Protein AF-A0A2H3B6F9-F1 (afdb_monomer)

Mean predicted aligned error: 10.96 Å

InterPro domains:
  IPR001128 Cytochrome P450 [PF00067] (20-86)
  IPR036396 Cytochrome P450 superfamily [G3DSA:1.10.630.10] (12-106)
  IPR036396 Cytochrome P450 superfamily [SSF48264] (19-93)
  IPR050364 Cytochrome P450 monooxygenase, fungi [PTHR46300] (21-99)

Radius of gyration: 20.4 Å; Cα contacts (8 Å, |Δi|>4): 41; chains: 1; bounding box: 55×46×62 Å

Structure (mmCIF, N/CA/C/O backbone):
data_AF-A0A2H3B6F9-F1
#
_entry.id   AF-A0A2H3B6F9-F1
#
loop_
_atom_site.group_PDB
_atom_site.id
_atom_site.type_symbol
_atom_site.label_atom_id
_atom_site.label_alt_id
_atom_site.label_comp_id
_atom_site.label_asym_id
_atom_site.label_entity_id
_atom_site.label_seq_id
_atom_site.pdbx_PDB_ins_code
_atom_site.Cartn_x
_atom_site.Cartn_y
_atom_site.Cartn_z
_atom_site.occupancy
_atom_site.B_iso_or_equiv
_atom_site.auth_seq_id
_atom_site.auth_comp_id
_atom_site.auth_asym_id
_atom_site.auth_atom_id
_atom_site.pdbx_PDB_model_num
ATOM 1 N N . MET A 1 1 ? 21.957 8.106 -46.707 1.00 38.25 1 MET A N 1
ATOM 2 C CA . MET A 1 1 ? 22.319 8.004 -45.272 1.00 38.25 1 MET A CA 1
ATOM 3 C C . MET A 1 1 ? 21.259 8.690 -44.407 1.00 38.25 1 MET A C 1
ATOM 5 O O . MET A 1 1 ? 21.572 9.642 -43.710 1.00 38.25 1 MET A O 1
ATOM 9 N N . HIS A 1 2 ? 19.992 8.268 -44.476 1.00 33.78 2 HIS A N 1
ATOM 10 C CA . HIS A 1 2 ? 18.933 8.924 -43.697 1.00 33.78 2 HIS A CA 1
ATOM 11 C C . HIS A 1 2 ? 17.734 7.990 -43.485 1.00 33.78 2 HIS A C 1
ATOM 13 O O . HIS A 1 2 ? 16.645 8.227 -43.996 1.00 33.78 2 HIS A O 1
ATOM 19 N N . THR A 1 3 ? 17.939 6.851 -42.818 1.00 32.94 3 THR A N 1
ATOM 20 C CA . THR A 1 3 ? 16.824 5.940 -42.480 1.00 32.94 3 THR A CA 1
ATOM 21 C C . THR A 1 3 ? 17.164 5.059 -41.276 1.00 32.94 3 THR A C 1
ATOM 23 O O . THR A 1 3 ? 17.007 3.844 -41.309 1.00 32.94 3 THR A O 1
ATOM 26 N N . SER A 1 4 ? 17.713 5.649 -40.209 1.00 40.53 4 SER A N 1
ATOM 27 C CA . SER A 1 4 ? 18.031 4.890 -38.981 1.00 40.53 4 SER A CA 1
ATOM 28 C C . SER A 1 4 ? 17.852 5.684 -37.682 1.00 40.53 4 SER A C 1
ATOM 30 O O . SER A 1 4 ? 18.353 5.266 -36.649 1.00 40.53 4 SER A O 1
ATOM 32 N N . ILE A 1 5 ? 17.151 6.823 -37.716 1.00 41.88 5 ILE A N 1
ATOM 33 C CA . ILE A 1 5 ? 16.938 7.672 -36.525 1.00 41.88 5 ILE A CA 1
ATOM 34 C C . ILE A 1 5 ? 15.483 7.587 -36.015 1.00 41.88 5 ILE A C 1
ATOM 36 O O . ILE A 1 5 ? 15.230 7.800 -34.836 1.00 41.88 5 ILE A O 1
ATOM 40 N N . LEU A 1 6 ? 14.524 7.164 -36.850 1.00 36.81 6 LEU A N 1
ATOM 41 C CA . LEU A 1 6 ? 13.093 7.163 -36.499 1.00 36.81 6 LEU A CA 1
ATOM 42 C C . LEU A 1 6 ? 12.630 5.998 -35.604 1.00 36.81 6 LEU A C 1
ATOM 44 O O . LEU A 1 6 ? 11.474 5.979 -35.199 1.00 36.81 6 LEU A O 1
ATOM 48 N N . THR A 1 7 ? 13.493 5.037 -35.265 1.00 39.72 7 THR A N 1
ATOM 49 C CA . THR A 1 7 ? 13.140 3.954 -34.325 1.00 39.72 7 THR A CA 1
ATOM 50 C C . THR A 1 7 ? 13.543 4.251 -32.884 1.00 39.72 7 THR A C 1
ATOM 52 O O . THR A 1 7 ? 13.033 3.603 -31.978 1.00 39.72 7 THR A O 1
ATOM 55 N N . VAL A 1 8 ? 14.429 5.224 -32.651 1.00 43.78 8 VAL A N 1
ATOM 56 C CA . VAL A 1 8 ? 14.900 5.551 -31.295 1.00 43.78 8 VAL A CA 1
ATOM 57 C C . VAL A 1 8 ? 13.974 6.568 -30.623 1.00 43.78 8 VAL A C 1
ATOM 59 O O 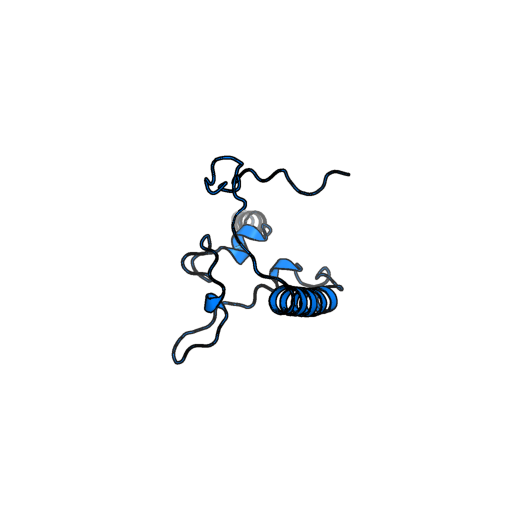. VAL A 1 8 ? 13.686 6.429 -29.442 1.00 43.78 8 VAL A O 1
ATOM 62 N N . GLU A 1 9 ? 13.413 7.515 -31.381 1.00 40.72 9 GLU A N 1
ATOM 63 C CA . GLU A 1 9 ? 12.433 8.494 -30.873 1.00 40.72 9 GLU A CA 1
ATOM 64 C C . GLU A 1 9 ? 11.088 7.828 -30.522 1.00 40.72 9 GLU A C 1
ATOM 66 O O . GLU A 1 9 ? 10.471 8.147 -29.510 1.00 40.72 9 GLU A O 1
ATOM 71 N N . HIS A 1 10 ? 10.676 6.811 -31.289 1.00 36.78 10 HIS A N 1
ATOM 72 C CA . HIS A 1 10 ? 9.399 6.117 -31.082 1.00 36.78 10 HIS A CA 1
ATOM 73 C C . HIS A 1 10 ? 9.398 5.140 -29.887 1.00 36.78 10 HIS A C 1
ATOM 75 O O . HIS A 1 10 ? 8.348 4.612 -29.522 1.00 36.78 10 HIS A O 1
ATOM 81 N N . LEU A 1 11 ? 10.566 4.896 -29.279 1.00 39.25 11 LEU A N 1
ATOM 82 C CA . LEU A 1 11 ? 10.730 4.081 -28.070 1.00 39.25 11 LEU A CA 1
ATOM 83 C C . LEU A 1 11 ? 10.818 4.923 -26.788 1.00 39.25 11 LEU A C 1
ATOM 85 O O . LEU A 1 11 ? 10.718 4.369 -25.698 1.00 39.25 11 LEU A O 1
ATOM 89 N N . VAL A 1 12 ? 10.986 6.246 -26.894 1.00 42.09 12 VAL A N 1
ATOM 90 C CA . VAL A 1 12 ? 11.077 7.140 -25.725 1.00 42.09 12 VAL A CA 1
ATOM 91 C C . VAL A 1 12 ? 9.694 7.617 -25.262 1.00 42.09 12 VAL A C 1
ATOM 93 O O . VAL A 1 12 ? 9.515 7.896 -24.079 1.00 42.09 12 VAL A O 1
ATOM 96 N N . GLU A 1 13 ? 8.685 7.624 -26.139 1.00 38.81 13 GLU A N 1
ATOM 97 C CA . GLU A 1 13 ? 7.315 8.027 -25.776 1.00 38.81 13 GLU A CA 1
ATOM 98 C C . GLU A 1 13 ? 6.465 6.922 -25.115 1.00 38.81 13 GLU A C 1
ATOM 100 O O . GLU A 1 13 ? 5.363 7.207 -24.652 1.00 38.81 13 GLU A O 1
ATOM 105 N N . ILE A 1 14 ? 6.955 5.677 -25.013 1.00 44.66 14 ILE A N 1
ATOM 106 C CA . ILE A 1 14 ? 6.137 4.535 -24.549 1.00 44.66 14 ILE A CA 1
ATOM 107 C C . ILE A 1 14 ? 6.385 4.131 -23.072 1.00 44.66 14 ILE A C 1
ATOM 109 O O . ILE A 1 14 ? 5.539 3.456 -22.494 1.00 44.66 14 ILE A O 1
ATOM 113 N N . ASP A 1 15 ? 7.443 4.585 -22.382 1.00 42.91 15 ASP A N 1
ATOM 114 C CA . ASP A 1 15 ? 7.883 3.930 -21.123 1.00 42.91 15 ASP A CA 1
ATOM 115 C C . ASP A 1 15 ? 8.031 4.833 -19.873 1.00 42.91 15 ASP A C 1
ATOM 117 O O . ASP A 1 15 ? 9.080 4.862 -19.237 1.00 42.91 15 ASP A O 1
ATOM 121 N N . THR A 1 16 ? 7.017 5.611 -19.463 1.00 53.22 16 THR A N 1
ATOM 122 C CA . THR A 1 16 ? 7.102 6.328 -18.154 1.00 53.22 16 THR A CA 1
ATOM 123 C C . THR A 1 16 ? 5.809 6.467 -17.347 1.00 53.22 16 THR A C 1
ATOM 125 O O . THR A 1 16 ? 5.812 7.100 -16.287 1.00 53.22 16 THR A O 1
ATOM 128 N N . SER A 1 17 ? 4.694 5.854 -17.749 1.00 70.25 17 SER A N 1
ATOM 129 C CA . SER A 1 17 ? 3.509 5.828 -16.882 1.00 70.25 17 SER A CA 1
ATOM 130 C C . SER A 1 17 ? 3.563 4.613 -15.956 1.00 70.25 17 SER A C 1
ATOM 132 O O . SER A 1 17 ? 3.372 3.483 -16.397 1.00 70.25 17 SER A O 1
ATOM 134 N N . ARG A 1 18 ? 3.772 4.829 -14.646 1.00 71.00 18 ARG A N 1
ATOM 135 C CA . ARG A 1 18 ? 3.782 3.743 -13.635 1.00 71.00 18 ARG A CA 1
ATOM 136 C C . ARG A 1 18 ? 2.526 2.874 -13.704 1.00 71.00 18 ARG A C 1
ATOM 138 O O . ARG A 1 18 ? 2.600 1.676 -13.468 1.00 71.00 18 ARG A O 1
ATOM 145 N N . ARG A 1 19 ? 1.380 3.482 -14.034 1.00 79.31 19 ARG A N 1
ATOM 146 C CA . ARG A 1 19 ? 0.103 2.778 -14.172 1.00 79.31 19 ARG A CA 1
ATOM 147 C C . ARG A 1 19 ? 0.138 1.763 -15.310 1.00 79.31 19 ARG A C 1
ATOM 149 O O . ARG A 1 19 ? -0.404 0.689 -15.129 1.00 79.31 19 ARG A O 1
ATOM 156 N N . VAL A 1 20 ? 0.779 2.093 -16.431 1.00 85.94 20 VAL A N 1
ATOM 157 C CA . VAL A 1 20 ? 0.891 1.186 -17.584 1.00 85.94 20 VAL A CA 1
ATOM 158 C C . VAL A 1 20 ? 1.710 -0.044 -17.208 1.00 85.94 20 VAL A C 1
ATOM 160 O O . VAL A 1 20 ? 1.267 -1.149 -17.462 1.00 85.94 20 VAL A O 1
ATOM 163 N N . ILE A 1 21 ? 2.839 0.139 -16.518 1.00 87.25 21 ILE A N 1
ATOM 164 C CA . ILE A 1 21 ? 3.710 -0.972 -16.101 1.00 87.25 21 ILE A CA 1
ATOM 165 C C . ILE A 1 21 ? 3.018 -1.852 -15.052 1.00 87.25 21 ILE A C 1
ATOM 167 O O . ILE A 1 21 ? 2.981 -3.067 -15.173 1.00 87.25 21 ILE A O 1
ATOM 171 N N . LEU A 1 22 ? 2.435 -1.238 -14.019 1.00 88.50 22 LEU A N 1
ATOM 172 C CA . LEU A 1 22 ? 1.817 -1.966 -12.905 1.00 88.50 22 LEU A CA 1
ATOM 173 C C . LEU A 1 22 ? 0.425 -2.531 -13.230 1.00 88.50 22 LEU A C 1
ATOM 175 O O . LEU A 1 22 ? -0.169 -3.176 -12.373 1.00 88.50 22 LEU A O 1
ATOM 179 N N . HIS A 1 23 ? -0.112 -2.249 -14.422 1.00 89.88 23 HIS A N 1
ATOM 180 C CA . HIS A 1 23 ? -1.391 -2.786 -14.889 1.00 89.88 23 HIS A CA 1
ATOM 181 C C . HIS A 1 23 ? -1.302 -3.403 -16.294 1.00 89.88 23 HIS A C 1
ATOM 183 O O . HIS A 1 23 ? -2.339 -3.564 -16.942 1.00 89.88 23 HIS A O 1
ATOM 189 N N . ASP A 1 24 ? -0.103 -3.743 -16.783 1.00 90.50 24 ASP A N 1
ATOM 190 C CA . ASP A 1 24 ? 0.021 -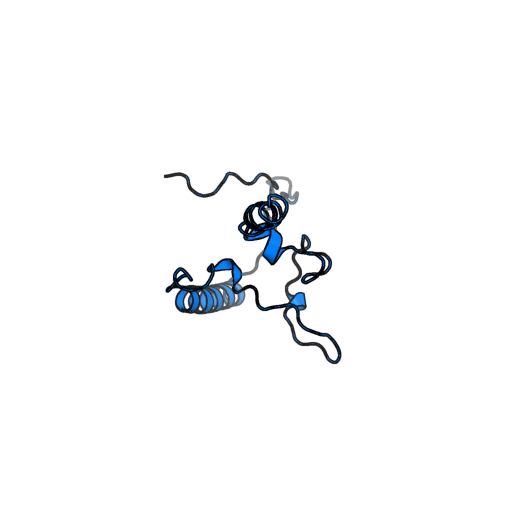4.483 -18.043 1.00 90.50 24 ASP A CA 1
ATOM 191 C C . ASP A 1 24 ? -0.588 -5.878 -17.848 1.00 90.50 24 ASP A C 1
ATOM 193 O O . ASP A 1 24 ? -0.179 -6.629 -16.963 1.00 90.50 24 ASP A O 1
ATOM 197 N N . GLU A 1 25 ? -1.584 -6.220 -18.663 1.00 89.75 25 GLU A N 1
ATOM 198 C CA . GLU A 1 25 ? -2.285 -7.506 -18.602 1.00 89.75 25 GLU A CA 1
ATOM 199 C C . GLU A 1 25 ? -1.368 -8.693 -18.917 1.00 89.75 25 GLU A C 1
ATOM 201 O O . GLU A 1 25 ? -1.675 -9.821 -18.532 1.00 89.75 25 GLU A O 1
ATOM 206 N N . LYS A 1 26 ? -0.232 -8.450 -19.586 1.00 89.12 26 LYS A N 1
ATOM 207 C CA . LYS A 1 26 ? 0.784 -9.481 -19.846 1.00 89.12 26 LYS A CA 1
ATOM 208 C C . LYS A 1 26 ? 1.434 -9.987 -18.563 1.00 89.12 26 LYS A C 1
ATOM 210 O O . LYS A 1 26 ? 1.686 -11.182 -18.450 1.00 89.12 26 LYS A O 1
ATOM 215 N N . ASP A 1 27 ? 1.685 -9.078 -17.626 1.00 88.06 27 ASP A N 1
ATOM 216 C CA . ASP A 1 27 ? 2.344 -9.381 -16.356 1.00 88.06 27 ASP A CA 1
ATOM 217 C C . ASP A 1 27 ? 1.311 -9.615 -15.246 1.00 88.06 27 ASP A C 1
ATOM 219 O O . ASP A 1 27 ? 1.499 -10.453 -14.365 1.00 88.06 27 ASP A O 1
ATOM 223 N N . TYR A 1 28 ? 0.183 -8.901 -15.295 1.00 88.75 28 TYR A N 1
ATOM 224 C CA . TYR A 1 28 ? -0.858 -8.919 -14.277 1.00 88.75 28 TYR A CA 1
ATOM 225 C C . TYR A 1 28 ? -2.230 -9.226 -14.904 1.00 88.75 28 TYR A C 1
ATOM 227 O O . TYR A 1 28 ? -2.994 -8.322 -15.226 1.00 88.75 28 TYR A O 1
ATOM 235 N N . LEU A 1 29 ? -2.600 -10.508 -15.006 1.00 86.88 29 LEU A N 1
ATOM 236 C CA . LEU A 1 29 ? -3.920 -10.938 -15.511 1.00 86.88 29 LEU A CA 1
ATOM 237 C C . LEU A 1 29 ? -5.082 -10.286 -14.736 1.00 86.88 29 LEU A C 1
ATOM 239 O O . LEU A 1 29 ? -5.062 -10.327 -13.514 1.00 86.88 29 LEU A O 1
ATOM 243 N N . ASP A 1 30 ? -6.096 -9.710 -15.378 1.00 88.75 30 ASP A N 1
ATOM 244 C CA . ASP A 1 30 ? -7.153 -8.935 -14.694 1.00 88.75 30 ASP A CA 1
ATOM 245 C C . ASP A 1 30 ? -6.590 -7.765 -13.859 1.00 88.75 30 ASP A C 1
ATOM 247 O O . ASP A 1 30 ? -6.955 -7.573 -12.697 1.00 88.75 30 ASP A O 1
ATOM 251 N N . SER A 1 31 ? -5.647 -6.998 -14.415 1.00 87.38 31 SER A N 1
ATOM 252 C CA . SER A 1 31 ? -4.868 -5.979 -13.689 1.00 87.38 31 SER A CA 1
ATOM 253 C C . SER A 1 31 ? -5.696 -4.896 -12.990 1.00 87.38 31 SER A C 1
ATOM 255 O O . SER A 1 31 ? -5.246 -4.321 -12.001 1.00 87.38 31 SER A O 1
ATOM 257 N N . LEU A 1 32 ? -6.904 -4.612 -13.483 1.00 88.69 32 LEU A N 1
ATOM 258 C CA . LEU A 1 32 ? -7.820 -3.628 -12.897 1.00 88.69 32 LEU A CA 1
ATOM 259 C C . LEU A 1 32 ? -8.604 -4.173 -11.695 1.00 88.69 32 LEU A C 1
ATOM 261 O O . LEU A 1 32 ? -9.213 -3.394 -10.961 1.00 88.69 32 LEU A O 1
ATOM 265 N N . VAL A 1 33 ? -8.599 -5.491 -11.482 1.00 90.81 33 VAL A N 1
ATOM 266 C CA . VAL A 1 33 ? -9.264 -6.133 -10.348 1.00 90.81 33 VAL A CA 1
ATOM 267 C C . VAL A 1 33 ? -8.307 -6.174 -9.163 1.00 90.81 33 VAL A C 1
ATOM 269 O O . VAL A 1 33 ? -7.217 -6.751 -9.228 1.00 90.81 33 VAL A O 1
ATOM 272 N N . PHE A 1 34 ? -8.742 -5.595 -8.043 1.00 89.31 34 PHE A N 1
ATOM 273 C CA . PHE A 1 34 ? -8.026 -5.710 -6.780 1.00 89.31 34 PHE A CA 1
ATOM 274 C C . PHE A 1 34 ? -8.123 -7.148 -6.251 1.00 89.31 34 PHE A C 1
ATOM 276 O O . PHE A 1 34 ? -9.153 -7.555 -5.718 1.00 89.31 34 PHE A O 1
ATOM 283 N N . ASN A 1 35 ? -7.041 -7.911 -6.409 1.00 89.81 35 ASN A N 1
ATOM 284 C CA . ASN A 1 35 ? -6.915 -9.278 -5.915 1.00 89.81 35 ASN A CA 1
ATOM 285 C C . ASN A 1 35 ? -5.604 -9.421 -5.111 1.00 89.81 35 ASN A C 1
ATOM 287 O O . ASN A 1 35 ? -4.535 -9.442 -5.732 1.00 89.81 35 ASN A O 1
ATOM 291 N N . PRO A 1 36 ? -5.656 -9.506 -3.766 1.00 88.75 36 PRO A N 1
ATOM 292 C CA . PRO A 1 36 ? -4.458 -9.642 -2.935 1.00 88.75 36 PRO A CA 1
ATOM 293 C C . PRO A 1 36 ? -3.743 -10.988 -3.132 1.00 88.75 36 PRO A C 1
ATOM 295 O O . PRO A 1 36 ? -2.516 -11.039 -3.047 1.00 88.75 36 PRO A O 1
ATOM 298 N N . ASP A 1 37 ? -4.475 -12.048 -3.484 1.00 89.31 37 ASP A N 1
ATOM 299 C CA . ASP A 1 37 ? -3.938 -13.410 -3.631 1.00 89.31 37 ASP A CA 1
ATOM 300 C C . ASP A 1 37 ? -3.009 -13.540 -4.846 1.00 89.31 37 ASP A C 1
ATOM 302 O O . ASP A 1 37 ? -2.229 -14.479 -4.964 1.00 89.31 37 ASP A O 1
ATOM 306 N N . ARG A 1 38 ? -3.035 -12.557 -5.750 1.00 88.69 38 ARG A N 1
ATOM 307 C CA . ARG A 1 38 ? -2.175 -12.485 -6.937 1.00 88.69 38 ARG A CA 1
ATOM 308 C C . ARG A 1 38 ? -0.678 -12.591 -6.616 1.00 88.69 38 ARG A C 1
ATOM 310 O O . ARG A 1 38 ? 0.079 -13.063 -7.460 1.00 88.69 38 ARG A O 1
ATOM 317 N N . LEU A 1 39 ? -0.260 -12.108 -5.448 1.00 88.69 39 LEU A N 1
ATOM 318 C CA . LEU A 1 39 ? 1.137 -12.114 -4.999 1.00 88.69 39 LEU A CA 1
ATOM 319 C C . LEU A 1 39 ? 1.432 -13.245 -4.000 1.00 88.69 39 LEU A C 1
ATOM 321 O O . LEU A 1 39 ? 2.536 -13.317 -3.463 1.00 88.69 39 LEU A O 1
ATOM 325 N N . MET A 1 40 ? 0.461 -14.121 -3.727 1.00 88.81 40 MET A N 1
ATOM 326 C CA . MET A 1 40 ? 0.653 -15.260 -2.835 1.00 88.81 40 MET A CA 1
ATOM 327 C C . MET A 1 40 ? 1.205 -16.456 -3.622 1.00 88.81 40 MET A C 1
ATOM 329 O O . MET A 1 40 ? 0.671 -16.781 -4.682 1.00 88.81 40 MET A O 1
ATOM 333 N N . PRO A 1 41 ? 2.274 -17.116 -3.140 1.00 86.75 41 PRO A N 1
ATOM 334 C CA . PRO A 1 41 ? 2.819 -18.291 -3.807 1.00 86.75 41 PRO A CA 1
ATOM 335 C C . PRO A 1 41 ? 1.802 -19.438 -3.776 1.00 86.75 41 PRO A C 1
ATOM 337 O O . PRO A 1 41 ? 1.340 -19.836 -2.708 1.00 86.75 41 PRO A O 1
ATOM 340 N N . GLU A 1 42 ? 1.499 -19.989 -4.950 1.00 85.38 42 GLU A N 1
ATOM 341 C CA . GLU A 1 42 ? 0.676 -21.187 -5.130 1.00 85.38 42 GLU A CA 1
ATOM 342 C C . GLU A 1 42 ? 1.467 -22.228 -5.929 1.00 85.38 42 GLU A C 1
ATOM 344 O O . GLU A 1 42 ? 2.219 -21.885 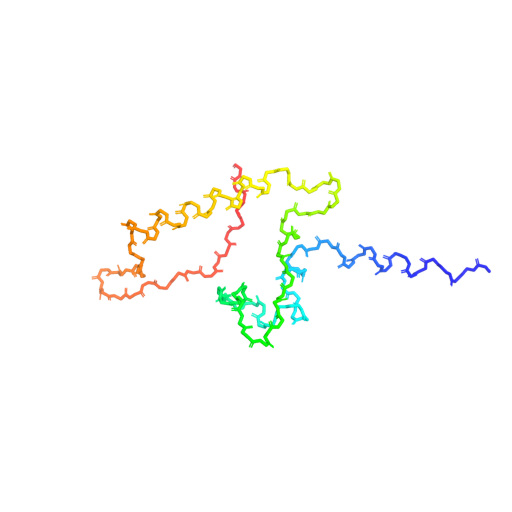-6.847 1.00 85.38 42 GLU A O 1
ATOM 349 N N . ASP A 1 43 ? 1.303 -23.508 -5.591 1.00 78.25 43 ASP A N 1
ATOM 350 C CA . ASP A 1 43 ? 2.028 -24.591 -6.256 1.00 78.25 43 ASP A CA 1
ATOM 351 C C . ASP A 1 43 ? 1.726 -24.614 -7.763 1.00 78.25 43 ASP A C 1
ATOM 353 O O . ASP A 1 43 ? 0.587 -24.783 -8.196 1.00 78.25 43 ASP A O 1
ATOM 357 N N . GLY A 1 44 ? 2.774 -24.462 -8.577 1.00 77.38 44 GLY A N 1
ATOM 358 C CA . GLY A 1 44 ? 2.678 -24.506 -10.039 1.00 77.38 44 GLY A CA 1
ATOM 359 C C . GLY A 1 44 ? 2.250 -23.197 -10.708 1.00 77.38 44 GLY A C 1
ATOM 360 O O . GLY A 1 44 ? 2.102 -23.179 -11.930 1.00 77.38 44 GLY A O 1
ATOM 361 N N . ARG A 1 45 ? 2.090 -22.105 -9.950 1.00 83.62 45 ARG A N 1
ATOM 362 C CA . ARG A 1 45 ? 1.795 -20.774 -10.490 1.00 83.62 45 ARG A CA 1
ATOM 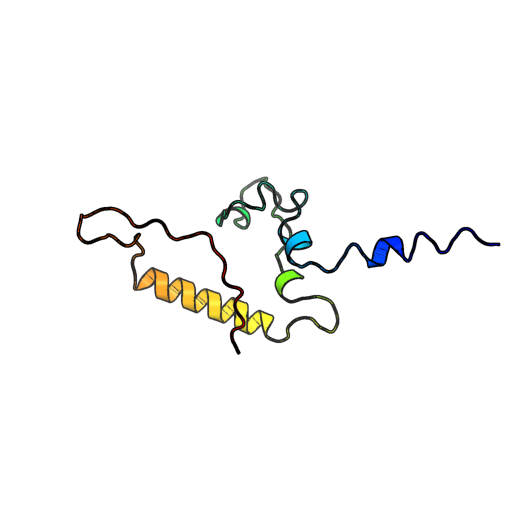363 C C . ARG A 1 45 ? 3.043 -19.898 -10.499 1.00 83.62 45 ARG A C 1
ATOM 365 O O . ARG A 1 45 ? 3.712 -19.737 -9.481 1.00 83.62 45 ARG A O 1
ATOM 372 N N . GLU A 1 46 ? 3.332 -19.290 -11.645 1.00 84.56 46 GLU A N 1
ATOM 373 C CA . GLU A 1 46 ? 4.353 -18.247 -11.728 1.00 84.56 46 GLU A CA 1
ATOM 374 C C . GLU A 1 46 ? 3.809 -16.950 -11.119 1.00 84.56 46 GLU A C 1
ATOM 376 O O . GLU A 1 46 ? 2.712 -16.495 -11.457 1.00 84.56 46 GLU A O 1
ATOM 381 N N . LEU A 1 47 ? 4.560 -16.386 -10.173 1.00 87.56 47 LEU A N 1
ATOM 382 C CA . LEU A 1 47 ? 4.212 -15.112 -9.560 1.00 87.56 47 LEU A CA 1
ATOM 383 C C . LEU A 1 47 ? 4.516 -13.974 -10.534 1.00 87.56 47 LEU A C 1
ATOM 385 O O . LEU A 1 47 ? 5.557 -14.002 -11.197 1.00 87.56 47 LEU A O 1
ATOM 389 N N . PRO A 1 48 ? 3.650 -12.951 -10.602 1.00 89.12 48 PRO A N 1
ATOM 390 C CA . PRO A 1 48 ? 3.947 -11.787 -11.410 1.00 89.12 48 PRO A CA 1
ATOM 391 C C . PRO A 1 48 ? 5.153 -11.030 -10.828 1.00 89.12 48 PRO A C 1
ATOM 393 O O . PRO A 1 48 ? 5.499 -11.206 -9.654 1.00 89.12 48 PRO A O 1
ATOM 396 N N . PRO A 1 49 ? 5.784 -10.144 -11.615 1.00 88.62 49 PRO A N 1
ATOM 397 C CA . PRO A 1 49 ? 6.891 -9.334 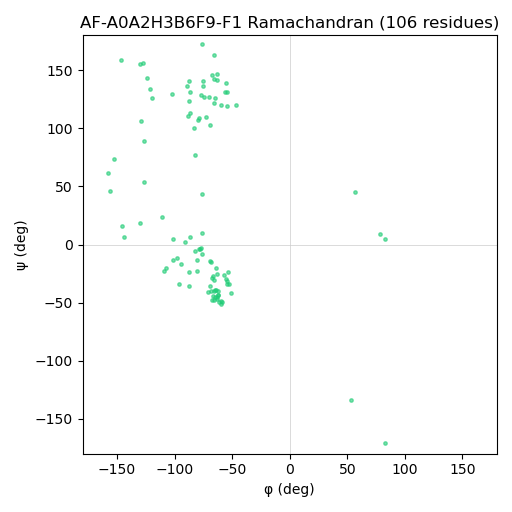-11.135 1.00 88.62 49 PRO A CA 1
ATOM 398 C C . PRO A 1 49 ? 6.516 -8.527 -9.886 1.00 88.62 49 PRO A C 1
ATOM 400 O O . PRO A 1 49 ? 5.445 -7.917 -9.807 1.00 88.62 49 PRO A O 1
ATOM 403 N N . GLU A 1 50 ? 7.442 -8.459 -8.929 1.00 88.12 50 GLU A N 1
ATOM 404 C CA . GLU A 1 50 ? 7.307 -7.587 -7.764 1.00 88.12 50 GLU A CA 1
ATOM 405 C C . GLU A 1 50 ? 7.103 -6.125 -8.211 1.00 88.12 50 GLU A C 1
ATOM 407 O O . GLU A 1 50 ? 7.906 -5.618 -9.009 1.00 88.12 50 GLU A O 1
ATOM 412 N N . PRO A 1 51 ? 6.100 -5.395 -7.682 1.00 88.88 51 PRO A N 1
ATOM 413 C CA . PRO A 1 51 ? 5.682 -4.073 -8.167 1.00 88.88 51 PRO A CA 1
ATOM 414 C C . PRO A 1 51 ? 6.633 -2.928 -7.752 1.00 88.88 51 PRO A C 1
ATOM 416 O O . PRO A 1 51 ? 6.220 -1.824 -7.379 1.00 88.88 51 PRO A O 1
ATOM 419 N N . THR A 1 52 ? 7.945 -3.153 -7.849 1.00 88.19 52 THR A N 1
ATOM 420 C CA . THR A 1 52 ? 9.011 -2.216 -7.455 1.00 88.19 52 THR A CA 1
ATOM 421 C C . THR A 1 52 ? 8.993 -0.933 -8.292 1.00 88.19 52 THR A C 1
ATOM 423 O O . THR A 1 52 ? 9.395 0.125 -7.803 1.00 88.19 52 THR A O 1
ATOM 426 N N . ALA A 1 53 ? 8.451 -0.991 -9.514 1.00 88.88 53 ALA A N 1
ATOM 427 C CA . ALA A 1 53 ? 8.245 0.160 -10.398 1.00 88.88 53 ALA A CA 1
ATOM 428 C C . ALA A 1 53 ? 7.447 1.306 -9.739 1.00 88.88 53 ALA A C 1
ATOM 430 O O . ALA A 1 53 ? 7.617 2.472 -10.109 1.00 88.88 53 ALA A O 1
ATOM 431 N N . THR A 1 54 ? 6.644 1.010 -8.708 1.00 89.56 54 THR A N 1
ATOM 432 C CA . THR A 1 54 ? 5.944 2.009 -7.879 1.00 89.56 54 THR A CA 1
ATOM 433 C C . THR A 1 54 ? 6.901 3.051 -7.293 1.00 89.56 54 THR A C 1
ATOM 435 O O . THR A 1 54 ? 6.560 4.229 -7.180 1.00 89.56 54 THR A O 1
ATOM 438 N N . PHE A 1 55 ? 8.130 2.638 -6.974 1.00 90.69 55 PHE A N 1
ATOM 439 C CA . PHE A 1 55 ? 9.164 3.483 -6.383 1.00 90.69 55 PHE A CA 1
ATOM 440 C C . PHE A 1 55 ? 10.073 4.163 -7.417 1.00 90.69 55 PHE A C 1
ATOM 442 O O . PHE A 1 55 ? 10.990 4.887 -7.028 1.00 90.69 55 PHE A O 1
ATOM 449 N N . GLY A 1 56 ? 9.830 3.972 -8.715 1.00 88.56 56 GLY A N 1
ATOM 450 C CA . GLY A 1 56 ? 10.685 4.472 -9.790 1.00 88.56 56 GLY A CA 1
ATOM 451 C C . GLY A 1 56 ? 11.883 3.566 -10.080 1.00 88.56 56 GLY A C 1
ATOM 452 O O . GLY A 1 56 ? 11.989 2.452 -9.573 1.00 88.56 56 GLY A O 1
ATOM 453 N N . PHE A 1 57 ? 12.799 4.051 -10.919 1.00 87.81 57 PHE A N 1
ATOM 454 C CA . PHE A 1 57 ? 13.842 3.222 -11.521 1.00 87.81 57 PHE A CA 1
ATOM 455 C C . PHE A 1 57 ? 15.245 3.814 -11.367 1.00 87.81 57 PHE A C 1
ATOM 457 O O . PHE A 1 57 ? 15.448 5.030 -11.293 1.00 87.81 57 PHE A O 1
ATOM 464 N N . ARG A 1 58 ? 16.243 2.921 -11.413 1.00 87.75 58 ARG A N 1
ATOM 465 C CA . ARG A 1 58 ? 17.676 3.251 -11.474 1.00 87.75 58 ARG A CA 1
ATOM 466 C C . ARG A 1 58 ? 18.102 4.216 -10.352 1.00 87.75 58 ARG A C 1
ATOM 468 O O . ARG A 1 58 ? 17.780 4.004 -9.190 1.00 87.75 58 ARG A O 1
ATOM 475 N N . ARG A 1 59 ? 18.869 5.258 -10.699 1.00 89.00 59 ARG A N 1
ATOM 476 C CA . ARG A 1 59 ? 19.498 6.208 -9.766 1.00 89.00 59 ARG A CA 1
ATOM 477 C C . ARG A 1 59 ? 18.497 7.118 -9.043 1.00 89.00 59 ARG A C 1
ATOM 479 O O . ARG A 1 59 ? 18.870 7.715 -8.044 1.00 89.00 59 ARG A O 1
ATOM 486 N N . HIS A 1 60 ? 17.253 7.202 -9.520 1.00 87.56 60 HIS A N 1
ATOM 487 C CA . HIS A 1 60 ? 16.180 8.001 -8.915 1.00 87.56 60 HIS A CA 1
ATOM 488 C C . HIS A 1 60 ? 15.082 7.133 -8.290 1.00 87.56 60 HIS A C 1
ATOM 490 O O . HIS A 1 60 ? 13.942 7.571 -8.152 1.00 87.56 60 HIS A O 1
ATOM 496 N N . ILE A 1 61 ? 15.405 5.892 -7.918 1.00 91.50 61 ILE A N 1
ATOM 497 C CA . ILE A 1 61 ? 14.492 5.071 -7.127 1.00 91.50 61 ILE A CA 1
ATOM 498 C C . ILE A 1 61 ? 14.260 5.714 -5.753 1.00 91.50 61 ILE A C 1
ATOM 500 O O . ILE A 1 61 ? 15.189 6.237 -5.132 1.00 91.50 61 ILE A O 1
ATOM 504 N N . CYS A 1 62 ? 13.026 5.652 -5.253 1.00 93.06 62 CYS A N 1
ATOM 505 C CA . CYS A 1 62 ? 12.672 6.155 -3.933 1.00 93.06 62 CYS A CA 1
ATOM 506 C C . CYS A 1 62 ? 13.582 5.529 -2.865 1.00 93.06 62 CYS A C 1
ATOM 508 O O . CYS A 1 62 ? 13.604 4.306 -2.666 1.00 93.06 62 CYS A O 1
ATOM 510 N N . LEU A 1 63 ? 14.329 6.384 -2.162 1.00 94.44 63 LEU A N 1
ATOM 511 C CA . LEU A 1 63 ? 15.187 5.971 -1.051 1.00 94.44 63 LEU A CA 1
ATOM 512 C C . LEU A 1 63 ? 14.357 5.432 0.123 1.00 94.44 63 LEU A C 1
ATOM 514 O O . LEU A 1 63 ? 14.791 4.526 0.827 1.00 94.44 63 LEU A O 1
ATOM 518 N N . GLY A 1 64 ? 13.137 5.951 0.288 1.00 94.94 64 GLY A N 1
ATOM 519 C CA . GLY A 1 64 ? 12.203 5.566 1.342 1.00 94.94 64 GLY A CA 1
ATOM 520 C C . GLY A 1 64 ? 11.486 4.235 1.120 1.00 94.94 64 GLY A C 1
ATOM 521 O O . GLY A 1 64 ? 10.752 3.825 2.008 1.00 94.94 64 GLY A O 1
ATOM 522 N N . ARG A 1 65 ? 11.691 3.531 -0.005 1.00 94.06 65 ARG A N 1
ATOM 523 C CA . ARG A 1 65 ? 10.918 2.321 -0.354 1.00 94.06 65 ARG A CA 1
ATOM 524 C C . ARG A 1 65 ? 10.862 1.268 0.757 1.00 94.06 65 ARG A C 1
ATOM 526 O O . ARG A 1 65 ? 9.800 0.729 1.034 1.00 94.06 65 ARG A O 1
ATOM 533 N N . TYR A 1 66 ? 11.980 1.028 1.444 1.00 94.81 66 TYR A N 1
ATOM 534 C CA . TYR A 1 66 ? 12.039 0.041 2.524 1.00 94.81 66 TYR A CA 1
ATOM 535 C C . TYR A 1 66 ? 11.274 0.505 3.762 1.00 94.81 66 TYR A C 1
ATOM 537 O O . TYR A 1 66 ? 10.555 -0.276 4.377 1.00 94.81 66 TYR A O 1
ATOM 545 N N . LEU A 1 67 ? 11.391 1.791 4.103 1.00 96.50 67 LEU A N 1
ATOM 546 C CA . LEU A 1 67 ? 10.620 2.379 5.191 1.00 96.50 67 LEU A CA 1
ATOM 547 C C . LEU A 1 67 ? 9.124 2.320 4.874 1.00 96.50 67 LEU A C 1
ATOM 549 O O . LEU A 1 67 ? 8.341 1.914 5.727 1.00 96.50 67 LEU A O 1
ATOM 553 N N . THR A 1 68 ? 8.730 2.680 3.651 1.00 95.06 68 THR A N 1
ATOM 554 C CA . THR A 1 68 ? 7.334 2.665 3.206 1.00 95.06 68 THR A CA 1
ATOM 555 C C . THR A 1 68 ? 6.733 1.267 3.294 1.00 95.06 68 THR A C 1
ATOM 557 O O . THR A 1 68 ? 5.696 1.114 3.927 1.00 95.06 68 THR A O 1
ATOM 560 N N . VAL A 1 69 ? 7.387 0.243 2.738 1.00 93.81 69 VAL A N 1
ATOM 561 C CA . VAL A 1 69 ? 6.856 -1.132 2.765 1.00 93.81 69 VAL A CA 1
ATOM 562 C C . VAL A 1 69 ? 6.737 -1.654 4.200 1.00 93.81 69 VAL A C 1
ATOM 564 O O . VAL A 1 69 ? 5.680 -2.148 4.585 1.00 93.81 69 VAL A O 1
ATOM 567 N N . ASN A 1 70 ? 7.772 -1.476 5.027 1.00 96.44 70 ASN A N 1
ATOM 568 C CA . ASN A 1 70 ? 7.757 -1.968 6.408 1.00 96.44 70 ASN A CA 1
ATOM 569 C C . ASN A 1 70 ? 6.720 -1.242 7.276 1.00 96.44 70 ASN A C 1
ATOM 571 O O . ASN A 1 70 ? 5.986 -1.875 8.033 1.00 96.44 70 AS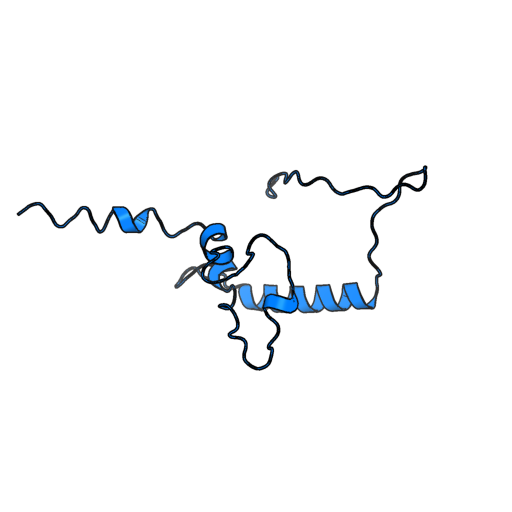N A O 1
ATOM 575 N N . SER A 1 71 ? 6.645 0.087 7.167 1.00 97.38 71 SER A N 1
ATOM 576 C CA . SER A 1 71 ? 5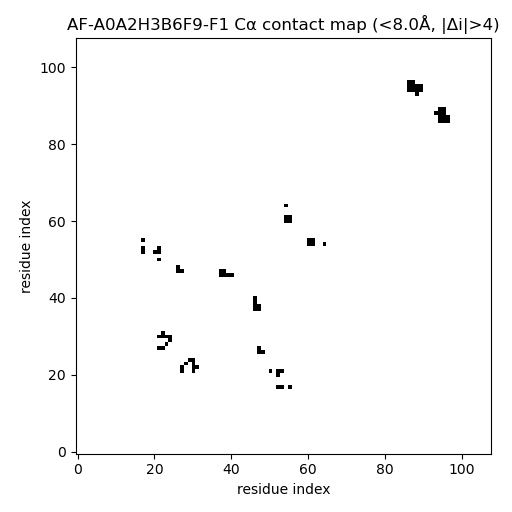.669 0.879 7.924 1.00 97.38 71 SER A CA 1
ATOM 577 C C . SER A 1 71 ? 4.232 0.576 7.498 1.00 97.38 71 SER A C 1
ATOM 579 O O . SER A 1 71 ? 3.374 0.425 8.366 1.00 97.38 71 SER A O 1
ATOM 581 N N . ALA A 1 72 ? 3.977 0.408 6.196 1.00 95.44 72 ALA A N 1
ATOM 582 C CA . ALA A 1 72 ? 2.670 0.012 5.684 1.00 95.44 72 ALA A CA 1
ATOM 583 C C . ALA A 1 72 ? 2.263 -1.373 6.198 1.00 95.44 72 ALA A C 1
ATOM 585 O O . ALA A 1 72 ? 1.137 -1.537 6.658 1.00 95.44 72 ALA A O 1
ATOM 586 N N . TRP A 1 73 ? 3.182 -2.343 6.200 1.00 95.62 73 TRP A N 1
ATOM 587 C CA . TRP A 1 73 ? 2.906 -3.683 6.718 1.00 95.62 73 TRP A CA 1
ATOM 588 C C . TRP A 1 73 ? 2.500 -3.662 8.195 1.00 95.62 73 TRP A C 1
ATOM 590 O O . TRP A 1 73 ? 1.475 -4.229 8.573 1.00 95.62 73 TRP A O 1
ATOM 600 N N . ILE A 1 74 ? 3.265 -2.949 9.028 1.00 97.75 74 ILE A N 1
ATOM 601 C CA . ILE A 1 74 ? 2.969 -2.802 10.459 1.00 97.75 74 ILE A CA 1
ATOM 602 C C . ILE A 1 74 ? 1.623 -2.102 10.665 1.00 97.75 74 ILE A C 1
ATOM 604 O O . ILE A 1 74 ? 0.828 -2.541 11.499 1.00 97.75 74 ILE A O 1
ATOM 608 N N . ALA A 1 75 ? 1.354 -1.036 9.907 1.00 97.75 75 ALA A N 1
ATOM 609 C CA . ALA A 1 75 ? 0.098 -0.303 9.993 1.00 97.75 75 ALA A CA 1
ATOM 610 C C . ALA A 1 75 ? -1.093 -1.201 9.633 1.00 97.75 75 ALA A C 1
ATOM 612 O O . ALA A 1 75 ? -2.029 -1.297 10.422 1.00 97.75 75 ALA A O 1
ATOM 613 N N . ILE A 1 76 ? -1.029 -1.913 8.503 1.00 96.19 76 ILE A N 1
ATOM 614 C CA . ILE A 1 76 ? -2.084 -2.834 8.055 1.00 96.19 76 ILE A CA 1
ATOM 615 C C . ILE A 1 76 ? -2.326 -3.922 9.107 1.00 96.19 76 ILE A C 1
ATOM 617 O O . ILE A 1 76 ? -3.465 -4.120 9.520 1.00 96.19 76 ILE A O 1
ATOM 621 N N . ALA A 1 77 ? -1.273 -4.577 9.602 1.00 97.06 77 ALA A N 1
ATOM 622 C CA . ALA A 1 77 ? -1.404 -5.630 10.609 1.00 97.06 77 ALA A CA 1
ATOM 623 C C . ALA A 1 77 ? -2.002 -5.117 11.933 1.00 97.06 77 ALA A C 1
ATOM 625 O O . ALA A 1 77 ? -2.845 -5.781 12.534 1.00 97.06 77 ALA A O 1
ATOM 626 N N . SER A 1 78 ? -1.602 -3.922 12.374 1.00 98.12 78 SER A N 1
ATOM 627 C CA . SER A 1 78 ? -2.125 -3.301 13.601 1.00 98.12 78 SER A CA 1
ATOM 628 C C . SER A 1 78 ? -3.591 -2.896 13.455 1.00 98.12 78 SER A C 1
ATOM 630 O O . SER A 1 78 ? -4.390 -3.064 14.372 1.00 98.12 78 SER A O 1
ATOM 632 N N . ILE A 1 79 ? -3.961 -2.371 12.290 1.00 97.75 79 ILE A N 1
ATOM 633 C CA . ILE A 1 79 ? -5.333 -1.983 11.973 1.00 97.75 79 ILE A CA 1
ATOM 634 C C . ILE A 1 79 ? -6.234 -3.223 11.921 1.00 97.75 79 ILE A C 1
ATOM 636 O O . ILE A 1 79 ? -7.280 -3.241 12.563 1.00 97.75 79 ILE A O 1
ATOM 640 N N . LEU A 1 80 ? -5.813 -4.279 11.221 1.00 96.00 80 LEU A N 1
ATOM 641 C CA . LEU A 1 80 ? -6.582 -5.523 11.108 1.00 96.00 80 LEU A CA 1
ATOM 642 C C . LEU A 1 80 ? -6.701 -6.280 12.437 1.00 96.00 80 LEU A C 1
ATOM 644 O O . LEU A 1 80 ? -7.666 -7.012 12.628 1.00 96.00 80 LEU A O 1
ATOM 648 N N . SER A 1 81 ? -5.745 -6.116 13.358 1.00 97.12 81 SER A N 1
ATOM 649 C CA . SER A 1 81 ? -5.820 -6.750 14.681 1.00 97.12 81 SER A CA 1
ATOM 650 C C . SER A 1 81 ? -6.720 -6.003 15.668 1.00 97.12 81 SER A C 1
ATOM 652 O O . SER A 1 81 ? -7.198 -6.608 16.626 1.00 97.12 81 SER A O 1
ATOM 654 N N . THR A 1 82 ? -6.956 -4.705 15.454 1.00 97.62 82 THR A N 1
ATOM 655 C CA . THR A 1 82 ? -7.687 -3.845 16.401 1.00 97.62 82 THR A CA 1
ATOM 656 C C . THR A 1 82 ? -9.075 -3.439 15.921 1.00 97.62 82 THR A C 1
ATOM 658 O O . THR A 1 82 ? -9.922 -3.106 16.749 1.00 97.62 82 THR A O 1
ATOM 661 N N . LEU A 1 83 ? -9.328 -3.465 14.611 1.00 96.69 83 LEU A N 1
ATOM 662 C CA . LEU A 1 83 ? -10.548 -2.948 13.998 1.00 96.69 83 LEU A CA 1
ATOM 663 C C . LEU A 1 83 ? -11.214 -3.988 13.094 1.00 96.69 83 LEU A C 1
ATOM 665 O O . LEU A 1 83 ? -10.579 -4.885 12.548 1.00 96.69 83 LEU A O 1
ATOM 669 N N . THR A 1 84 ? -12.521 -3.830 12.896 1.00 94.44 84 THR A N 1
ATOM 670 C CA . THR A 1 84 ? -13.301 -4.578 11.904 1.00 94.44 84 THR A CA 1
ATOM 671 C C . THR A 1 84 ? -13.919 -3.593 10.922 1.00 94.44 84 THR A C 1
ATOM 673 O O . THR A 1 84 ? -14.598 -2.650 11.326 1.00 94.44 84 THR A O 1
ATOM 676 N N . PHE A 1 85 ? -13.680 -3.806 9.630 1.00 91.69 85 PHE A N 1
ATOM 677 C CA . PHE A 1 85 ? -14.198 -2.948 8.570 1.00 91.69 85 PHE A CA 1
ATOM 678 C C . PHE A 1 85 ? -15.573 -3.412 8.102 1.00 91.69 85 PHE A C 1
ATOM 680 O O . PHE A 1 85 ? -15.801 -4.598 7.877 1.00 91.69 85 PHE A O 1
ATOM 687 N N . SER A 1 86 ? -16.482 -2.461 7.920 1.00 91.75 86 SER A N 1
ATOM 688 C CA . SER A 1 86 ? -17.783 -2.670 7.285 1.00 91.75 86 SER A CA 1
ATOM 689 C C . SER A 1 86 ? -18.179 -1.412 6.514 1.00 91.75 86 SER A C 1
ATOM 691 O O . SER A 1 86 ? -17.625 -0.335 6.752 1.00 91.75 86 SER A O 1
ATOM 693 N N . LYS A 1 87 ? -19.091 -1.550 5.547 1.00 89.75 87 LYS A N 1
ATOM 694 C CA . LYS A 1 87 ? -19.598 -0.402 4.789 1.00 89.75 87 LYS A CA 1
ATOM 695 C C . LYS A 1 87 ? -20.420 0.505 5.707 1.00 89.75 87 LYS A C 1
ATOM 697 O O . LYS A 1 87 ? -21.102 0.021 6.609 1.00 89.75 87 LYS A O 1
ATOM 702 N N . ALA A 1 88 ? -20.354 1.812 5.463 1.00 89.56 88 ALA A N 1
ATOM 703 C CA . ALA A 1 88 ? -21.177 2.770 6.188 1.00 89.56 88 ALA A CA 1
ATOM 704 C C . ALA A 1 88 ? -22.663 2.517 5.899 1.00 89.56 88 ALA A C 1
ATOM 706 O O . ALA A 1 88 ? -23.029 2.096 4.801 1.00 89.56 88 ALA A O 1
ATOM 707 N N . VAL A 1 89 ? -23.504 2.775 6.895 1.00 92.69 89 VAL A N 1
ATOM 708 C CA . VAL A 1 89 ? -24.952 2.579 6.816 1.00 92.69 89 VAL A CA 1
ATOM 709 C C . VAL A 1 89 ? -25.628 3.919 7.090 1.00 92.69 89 VAL A C 1
ATOM 711 O O . VAL A 1 89 ? -25.230 4.624 8.018 1.00 92.69 89 VAL A O 1
ATOM 714 N N . ASP A 1 90 ? -26.605 4.282 6.262 1.00 89.00 90 ASP A N 1
ATOM 715 C CA . ASP A 1 90 ? -27.398 5.506 6.421 1.00 89.00 90 ASP A CA 1
ATOM 716 C C . ASP A 1 90 ? -28.447 5.367 7.546 1.00 89.00 90 ASP A C 1
ATOM 718 O O . ASP A 1 90 ? -28.673 4.276 8.077 1.00 89.00 90 ASP A O 1
ATOM 722 N N . PHE A 1 91 ? -29.129 6.459 7.899 1.00 89.44 91 PHE A N 1
ATOM 723 C CA . PHE A 1 91 ? -30.201 6.497 8.901 1.00 89.44 91 PHE A CA 1
ATOM 724 C C . PHE A 1 91 ? -31.334 5.498 8.617 1.00 89.44 91 PHE A C 1
ATOM 726 O O . PHE A 1 91 ? -31.936 4.976 9.554 1.00 89.44 91 PHE A O 1
ATOM 733 N N . ASP A 1 92 ? -31.571 5.184 7.342 1.00 87.19 92 ASP A N 1
ATOM 734 C CA . ASP A 1 92 ? -32.585 4.224 6.891 1.00 87.19 92 ASP A CA 1
ATOM 735 C C . ASP A 1 92 ? -32.087 2.764 6.861 1.00 87.19 92 ASP A C 1
ATOM 737 O O . ASP A 1 92 ? -32.781 1.870 6.370 1.00 87.19 92 ASP A O 1
ATOM 741 N N . GLY A 1 93 ? -30.877 2.488 7.361 1.00 87.56 93 GLY A N 1
ATOM 742 C CA . GLY A 1 93 ? -30.315 1.135 7.406 1.00 87.56 93 GLY A CA 1
ATOM 743 C C . GLY A 1 93 ? -29.759 0.633 6.068 1.00 87.56 93 GLY A C 1
ATOM 744 O O . GLY A 1 93 ? -29.417 -0.544 5.954 1.00 87.56 93 GLY A O 1
ATOM 745 N N . GLN A 1 94 ? -29.661 1.498 5.054 1.00 89.38 94 GLN A N 1
ATOM 746 C CA . GLN A 1 94 ? -29.132 1.151 3.734 1.00 89.38 94 GLN A CA 1
ATOM 747 C C . GLN A 1 94 ? -27.615 1.321 3.674 1.00 89.38 94 GLN A C 1
ATOM 749 O O . GLN A 1 94 ? -27.055 2.276 4.211 1.00 89.38 94 GLN A O 1
ATOM 754 N N . VAL A 1 95 ? -26.952 0.388 2.995 1.00 92.25 95 VAL A N 1
ATOM 755 C CA . VAL A 1 95 ? -25.504 0.418 2.780 1.00 92.25 95 VAL A CA 1
ATOM 756 C C . VAL A 1 95 ? -25.145 1.545 1.813 1.00 92.25 95 VAL A C 1
ATOM 758 O O . VAL A 1 95 ? -25.667 1.613 0.702 1.00 92.25 95 VAL A O 1
ATOM 761 N N . ILE A 1 96 ? -24.218 2.405 2.227 1.00 90.44 96 ILE A N 1
ATOM 762 C CA . ILE A 1 96 ? -23.697 3.497 1.408 1.00 90.44 96 ILE A CA 1
ATOM 763 C C . ILE A 1 96 ? -22.540 2.950 0.568 1.00 90.44 96 ILE A C 1
ATOM 765 O O . ILE A 1 96 ? -21.491 2.582 1.106 1.00 90.44 96 ILE A O 1
ATOM 769 N N . GLU A 1 97 ? -22.724 2.899 -0.752 1.00 88.94 97 GLU A N 1
ATOM 770 C CA . GLU A 1 97 ? -21.639 2.562 -1.674 1.00 88.94 97 GLU A CA 1
ATOM 771 C C . GLU A 1 97 ? -20.701 3.771 -1.852 1.00 88.94 97 GLU A C 1
ATOM 773 O O . GLU A 1 97 ? -21.172 4.880 -2.131 1.00 88.94 97 GLU A O 1
ATOM 778 N N . PRO A 1 98 ? -19.379 3.598 -1.674 1.00 83.38 98 PRO A N 1
ATOM 779 C CA . PRO A 1 98 ? -18.420 4.675 -1.880 1.00 83.38 98 PRO A CA 1
ATOM 780 C C . PRO A 1 98 ? -18.375 5.086 -3.358 1.00 83.38 98 PRO A C 1
ATOM 782 O O . PRO A 1 98 ? -18.459 4.249 -4.251 1.00 83.38 98 PRO A O 1
ATOM 785 N N . SER A 1 99 ? -18.233 6.385 -3.628 1.00 81.62 99 SER A N 1
ATOM 786 C CA . SER A 1 99 ? -18.137 6.897 -4.999 1.00 81.62 99 SER A CA 1
ATOM 787 C C . SER A 1 99 ? -16.761 6.629 -5.613 1.00 81.62 99 SER A C 1
ATOM 789 O O . SER A 1 99 ? -15.751 6.975 -5.001 1.00 81.62 99 SER A O 1
ATOM 791 N N . ASP A 1 100 ? -16.718 6.186 -6.870 1.00 73.81 100 ASP A N 1
ATOM 792 C CA . ASP A 1 100 ? -15.474 5.948 -7.631 1.00 73.81 100 ASP A CA 1
ATOM 793 C C . ASP A 1 100 ? -14.786 7.233 -8.146 1.00 73.81 100 ASP A C 1
ATOM 795 O O . ASP A 1 100 ? -13.857 7.193 -8.956 1.00 73.81 100 ASP A O 1
ATOM 799 N N . ILE A 1 101 ? -15.234 8.411 -7.702 1.00 78.38 101 ILE A N 1
ATOM 800 C CA . ILE A 1 101 ? -14.678 9.693 -8.139 1.00 78.38 101 ILE A CA 1
ATOM 801 C C . ILE A 1 101 ? -13.377 9.957 -7.379 1.00 78.38 101 ILE A C 1
ATOM 803 O O . ILE A 1 101 ? -13.371 10.310 -6.200 1.00 78.38 101 ILE A O 1
ATOM 807 N N . PHE A 1 102 ? -12.256 9.829 -8.085 1.00 63.56 102 PHE A N 1
ATOM 808 C CA . PHE A 1 102 ? -10.943 10.171 -7.555 1.00 63.56 102 PHE A CA 1
ATOM 809 C C . PHE A 1 102 ? -10.677 11.676 -7.691 1.00 63.56 102 PHE A C 1
ATOM 811 O O . PHE A 1 102 ? -10.284 12.162 -8.753 1.00 63.56 102 PHE A O 1
ATOM 818 N N . THR A 1 103 ? -10.846 12.430 -6.605 1.00 69.31 103 THR A N 1
ATOM 819 C CA . THR A 1 103 ? -10.288 13.787 -6.513 1.00 69.31 103 THR A CA 1
ATOM 820 C C . THR A 1 103 ? -8.778 13.647 -6.330 1.00 69.31 103 THR A C 1
ATOM 822 O O . THR A 1 103 ? -8.323 13.172 -5.292 1.00 69.31 103 THR A O 1
ATOM 825 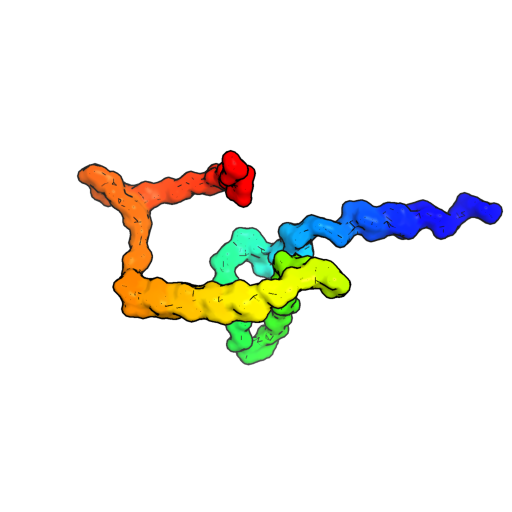N N 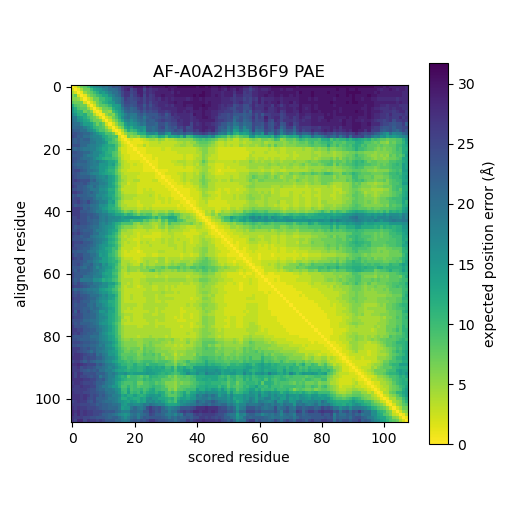. GLY A 1 104 ? -7.995 14.001 -7.352 1.00 62.97 104 GLY A N 1
ATOM 826 C CA . GLY A 1 104 ? -6.539 13.838 -7.356 1.00 62.97 104 GLY A CA 1
ATOM 827 C C . GLY A 1 104 ? -5.873 14.329 -6.065 1.00 62.97 104 GLY A C 1
ATOM 828 O O . GLY A 1 104 ? -5.970 15.501 -5.707 1.00 62.97 104 GLY A O 1
ATOM 829 N N . ALA A 1 105 ? -5.186 13.428 -5.364 1.00 65.06 105 ALA A N 1
ATOM 830 C CA . ALA A 1 105 ? -4.575 13.710 -4.069 1.00 65.06 105 ALA A CA 1
ATOM 831 C C . ALA A 1 105 ? -3.209 14.406 -4.213 1.00 65.06 105 ALA A C 1
ATOM 833 O O . ALA A 1 105 ? -2.154 13.797 -4.047 1.00 65.06 105 ALA A O 1
ATOM 834 N N . PHE A 1 106 ? -3.243 15.704 -4.509 1.00 58.66 106 PHE A N 1
ATOM 835 C CA . PHE A 1 106 ? -2.287 16.681 -3.980 1.00 58.66 106 PHE A CA 1
ATOM 836 C C . PHE A 1 106 ? -2.978 18.049 -3.932 1.00 58.66 106 PHE A C 1
ATOM 838 O O . PHE A 1 106 ? -2.748 18.918 -4.770 1.00 58.66 106 PHE A O 1
ATOM 845 N N . VAL A 1 107 ? -3.886 18.223 -2.970 1.00 52.16 107 VAL A N 1
ATOM 846 C CA . VAL A 1 107 ? -4.361 19.559 -2.596 1.00 52.16 107 VAL A CA 1
ATOM 847 C C . VAL A 1 107 ? -3.264 20.156 -1.718 1.00 52.16 107 VAL A C 1
ATOM 849 O O . VAL A 1 107 ? -3.004 19.653 -0.627 1.00 52.16 107 VAL A O 1
ATOM 852 N N . ARG A 1 108 ? -2.549 21.139 -2.267 1.00 36.75 108 ARG A N 1
ATOM 853 C CA . ARG A 1 108 ? -1.518 21.908 -1.566 1.00 36.75 108 ARG A CA 1
ATOM 854 C C . ARG A 1 108 ? -2.144 22.887 -0.580 1.00 36.75 108 ARG A C 1
ATOM 856 O O . ARG A 1 108 ? -3.195 23.462 -0.936 1.00 36.75 108 ARG A O 1
#

Nearest PDB structures (foldseek):
  3qu8-assembly6_F  TM=8.469E-01  e=9.631E-02  Homo sapiens
  3qu8-assembly3_C  TM=8.064E-01  e=2.679E-01  Homo sapiens
  5a5i-assembly1_A  TM=7.601E-01  e=2.868E-01  Homo sapiens
  3qu8-assembly1_A  TM=8.059E-01  e=3.519E-01  Homo sapiens

pLDDT: mean 80.2, std 19.21, range [32.94, 98.12]

Foldseek 3Di:
DPDDPVVVVVVVVPPDDLCCVQQPCVQPPVSVDDDPCLQPDDPPDDRGDDSQCVQPDDPRGNPCVVVVVVVVVVVVVVCVVPDDDDADADPVRDGDDDDPDDPDPDPD

Organism: NCBI:txid1076256

Solvent-accessible surface area (backbone atoms only — not comparable to full-atom values): 7386 Å² total; per-residue (Å²): 144,85,88,82,64,77,70,62,62,69,59,67,80,72,76,81,56,59,65,57,71,76,39,33,54,92,62,32,74,67,44,89,56,93,58,80,67,63,79,52,93,49,95,94,56,85,71,51,78,79,75,57,61,80,43,45,59,80,97,68,37,50,85,55,50,66,60,53,54,53,52,49,50,54,49,52,55,54,46,62,74,74,52,83,90,76,77,53,63,48,99,87,71,46,76,53,80,82,75,92,75,78,76,76,92,74,84,128

Secondary structure (DSSP, 8-state):
--SSSHHHHTTTSSS--HHHHHT-TTTSTTTTS--GGGGS--TTPPPPPP-GGGG--GGGS-TTHHHHHHHHHHHHHHHHHH------B-TTS-B-PPP-----S---

Sequence (108 aa):
MHTSILTVEHLVEIDTSRRVILHDEKDYLDSLVFNPDRLMPEDGRELPPEPTATFGFRRHICLGRYLTVNSAWIAIASILSTLTFSKAVDFDGQVIEPSDIFTGAFVR